Protein AF-A0A8T6RMB7-F1 (afdb_monomer)

Foldseek 3Di:
DPDPPQDPLNVLCCQQPPPVHDQQQKKWKFQDPPDPVRIDIDGSPQWDARDDFWTWGQDVVVVRDIDTGGPVRIAWMARNVVRGTPDGDDD

Radius of gyration: 12.67 Å; Cα contacts (8 Å, |Δi|>4): 150; chains: 1; bounding box: 37×27×28 Å

Sequence (91 aa):
MIKNKDTIRAILNELKWNKKYDERDFTLKYIHRGSPRGYKKINISEIKDILGAFFTLNEKEFNDQLINIPFHRILEIKNEKINKIIYEKVQ

Structure (mmCIF, N/CA/C/O backbone):
data_AF-A0A8T6RMB7-F1
#
_entry.id   AF-A0A8T6RMB7-F1
#
loop_
_atom_site.group_PDB
_atom_site.id
_atom_site.type_symbol
_atom_site.label_atom_id
_atom_site.label_alt_id
_atom_site.label_comp_id
_atom_site.label_asym_id
_atom_site.label_entity_id
_atom_site.label_seq_id
_atom_site.pdbx_PDB_ins_code
_atom_site.Cartn_x
_atom_site.Cartn_y
_atom_site.Cartn_z
_atom_site.occupancy
_atom_site.B_iso_or_equiv
_atom_site.auth_seq_id
_atom_site.auth_comp_id
_atom_site.auth_asym_id
_atom_site.auth_atom_id
_atom_site.pdbx_PDB_model_num
ATOM 1 N N . MET A 1 1 ? -17.157 2.899 8.565 1.00 45.16 1 MET A N 1
ATOM 2 C CA . MET A 1 1 ? -17.365 2.058 7.366 1.00 45.16 1 MET A CA 1
ATOM 3 C C . MET A 1 1 ? -17.059 2.923 6.163 1.00 45.16 1 MET A C 1
ATOM 5 O O . MET A 1 1 ? -17.782 3.889 5.958 1.00 45.16 1 MET A O 1
ATOM 9 N N . ILE A 1 2 ? -15.978 2.612 5.449 1.00 46.38 2 ILE A N 1
ATOM 10 C CA . ILE A 1 2 ? -15.660 3.190 4.136 1.00 46.38 2 ILE A CA 1
ATOM 11 C C . ILE A 1 2 ? -16.865 2.893 3.232 1.00 46.38 2 ILE A C 1
ATOM 13 O O . ILE A 1 2 ? -17.331 1.750 3.192 1.00 46.38 2 ILE A O 1
ATOM 17 N N . LYS A 1 3 ? -17.476 3.928 2.652 1.00 39.88 3 LYS A N 1
ATOM 18 C CA . LYS A 1 3 ? -18.742 3.801 1.915 1.00 39.88 3 LYS A CA 1
ATOM 19 C C . LYS A 1 3 ? -18.424 3.418 0.467 1.00 39.88 3 LYS A C 1
ATOM 21 O O . LYS A 1 3 ? -17.408 3.825 -0.078 1.00 39.88 3 LYS A O 1
ATOM 26 N N . ASN A 1 4 ? -19.336 2.697 -0.185 1.00 45.25 4 ASN A N 1
ATOM 27 C CA . ASN A 1 4 ? -19.244 2.159 -1.559 1.00 45.25 4 ASN A CA 1
ATOM 28 C C . ASN A 1 4 ? -18.942 3.173 -2.699 1.00 45.25 4 ASN A C 1
ATOM 30 O O . ASN A 1 4 ? -18.994 2.808 -3.868 1.00 45.25 4 ASN A O 1
ATOM 34 N N . LYS A 1 5 ? -18.657 4.444 -2.390 1.00 46.78 5 LYS A N 1
ATOM 35 C CA . LYS A 1 5 ? -18.335 5.514 -3.347 1.00 46.78 5 LYS A CA 1
ATOM 36 C C . LYS A 1 5 ? -16.895 6.030 -3.214 1.00 46.78 5 LYS A C 1
ATOM 38 O O . LYS A 1 5 ? -16.500 6.931 -3.953 1.00 46.78 5 LYS A O 1
ATOM 43 N N . ASP A 1 6 ? -16.121 5.482 -2.280 1.00 62.41 6 ASP A N 1
ATOM 44 C CA . ASP A 1 6 ? -14.754 5.922 -2.037 1.00 62.41 6 ASP A CA 1
ATOM 45 C C . ASP A 1 6 ? -13.832 5.379 -3.135 1.00 62.41 6 ASP A C 1
ATOM 47 O O . ASP A 1 6 ? -13.686 4.174 -3.334 1.00 62.41 6 ASP A O 1
ATOM 51 N N . THR A 1 7 ? -13.221 6.292 -3.893 1.00 88.75 7 THR A N 1
ATOM 52 C CA . THR A 1 7 ? -12.205 5.932 -4.892 1.00 88.75 7 THR A CA 1
ATOM 53 C C . THR A 1 7 ? -11.050 5.188 -4.217 1.00 88.75 7 THR A C 1
ATOM 55 O O . THR A 1 7 ? -10.755 5.433 -3.049 1.00 88.75 7 THR A O 1
ATOM 58 N N . ILE A 1 8 ? -10.322 4.338 -4.950 1.00 94.25 8 ILE A N 1
ATOM 59 C CA . ILE A 1 8 ? -9.137 3.646 -4.404 1.00 94.25 8 ILE A CA 1
ATOM 60 C C . ILE A 1 8 ? -8.158 4.643 -3.761 1.00 94.25 8 ILE A C 1
ATOM 62 O O . ILE A 1 8 ? -7.584 4.375 -2.709 1.00 94.25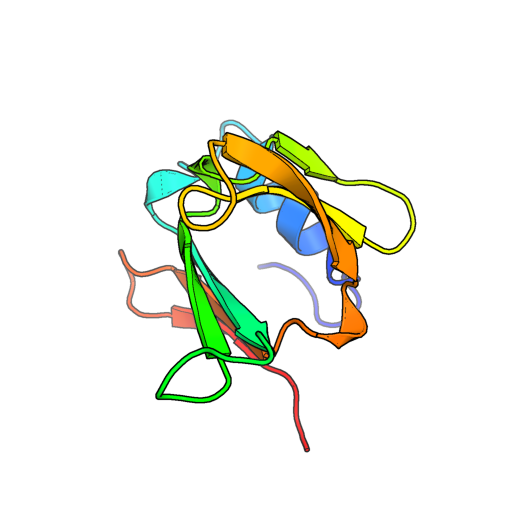 8 ILE A O 1
ATOM 66 N N . ARG A 1 9 ? -8.039 5.842 -4.342 1.00 95.06 9 ARG A N 1
ATOM 67 C CA . ARG A 1 9 ? -7.267 6.945 -3.770 1.00 95.06 9 ARG A CA 1
ATOM 68 C C . ARG A 1 9 ? -7.748 7.345 -2.372 1.00 95.06 9 ARG A C 1
ATOM 70 O O . ARG A 1 9 ? -6.926 7.549 -1.486 1.00 95.06 9 ARG A O 1
ATOM 77 N N . ALA A 1 10 ? -9.057 7.503 -2.187 1.00 94.56 10 ALA A N 1
ATOM 78 C CA . ALA A 1 10 ? -9.647 7.871 -0.903 1.00 94.56 10 ALA A CA 1
ATOM 79 C C . ALA A 1 10 ? -9.410 6.776 0.145 1.00 94.56 10 ALA A C 1
ATOM 81 O O . ALA A 1 10 ? -8.964 7.088 1.246 1.00 94.56 10 ALA A O 1
ATOM 82 N N . ILE A 1 11 ? -9.595 5.505 -0.235 1.00 95.38 11 ILE A N 1
ATOM 83 C CA . ILE A 1 11 ? -9.307 4.350 0.628 1.00 95.38 11 ILE A CA 1
ATOM 84 C C . ILE A 1 11 ? -7.847 4.378 1.081 1.00 95.38 11 ILE A C 1
ATOM 86 O O . ILE A 1 11 ? -7.571 4.317 2.274 1.00 95.38 11 ILE A O 1
ATOM 90 N N . LEU A 1 12 ? -6.901 4.514 0.150 1.00 96.50 12 LEU A N 1
ATOM 91 C CA . LEU A 1 12 ? -5.482 4.534 0.499 1.00 96.50 12 LEU A CA 1
ATOM 92 C C . LEU A 1 12 ? -5.111 5.733 1.374 1.00 96.50 12 LEU A C 1
ATOM 94 O O . LEU A 1 12 ? -4.346 5.560 2.316 1.00 96.50 12 LEU A O 1
ATOM 98 N N . ASN A 1 13 ? -5.661 6.922 1.112 1.00 96.06 13 ASN A N 1
ATOM 99 C CA . ASN A 1 13 ? -5.406 8.094 1.953 1.00 96.06 13 ASN A CA 1
ATOM 100 C C . ASN A 1 13 ? -5.938 7.909 3.377 1.00 96.06 13 ASN A C 1
ATOM 102 O O . ASN A 1 13 ? -5.237 8.259 4.325 1.00 96.06 13 ASN A O 1
ATOM 106 N N . GLU A 1 14 ? -7.141 7.345 3.535 1.00 95.56 14 GLU A N 1
ATOM 107 C CA . GLU A 1 14 ? -7.659 6.995 4.859 1.00 95.56 14 GLU A CA 1
ATOM 108 C C . GLU A 1 14 ? -6.713 6.022 5.561 1.00 95.56 14 GLU A C 1
ATOM 110 O O . GLU A 1 14 ? -6.281 6.295 6.672 1.00 95.56 14 GLU A O 1
ATOM 115 N N . LEU A 1 15 ? -6.343 4.916 4.916 1.00 95.94 15 LEU A N 1
ATOM 116 C CA . LEU A 1 15 ? -5.550 3.871 5.565 1.00 95.94 15 LEU A CA 1
ATOM 117 C C . LEU A 1 15 ? -4.098 4.278 5.847 1.00 95.94 15 LEU A C 1
ATOM 119 O O . LEU A 1 15 ? -3.512 3.767 6.794 1.00 95.94 15 LEU A O 1
ATOM 123 N N . LYS A 1 16 ? -3.512 5.162 5.033 1.00 96.12 16 LYS A N 1
ATOM 124 C CA . LYS A 1 16 ? -2.102 5.561 5.139 1.00 96.12 16 LYS A CA 1
ATOM 125 C C . LYS A 1 16 ? -1.872 6.748 6.074 1.00 96.12 16 LYS A C 1
ATOM 127 O O . LYS A 1 16 ? -0.856 6.783 6.757 1.00 96.12 16 LYS A O 1
ATOM 132 N N . TRP A 1 17 ? -2.766 7.740 6.071 1.00 95.38 17 TRP A N 1
ATOM 133 C CA . TRP A 1 17 ? -2.515 9.028 6.736 1.00 95.38 17 TRP A CA 1
ATOM 134 C C . TRP A 1 17 ? -3.428 9.303 7.931 1.00 95.38 17 TRP A C 1
ATOM 136 O O . TRP A 1 17 ? -3.154 10.207 8.725 1.00 95.38 17 TRP A O 1
ATOM 146 N N . ASN A 1 18 ? -4.524 8.558 8.088 1.00 93.69 18 ASN A N 1
ATOM 147 C CA . ASN A 1 18 ? -5.432 8.752 9.211 1.00 93.69 18 ASN A CA 1
ATOM 148 C C . ASN A 1 18 ? -4.924 7.999 10.448 1.00 93.69 18 ASN A C 1
ATOM 150 O O . ASN A 1 18 ? -4.953 6.774 10.486 1.00 93.69 18 ASN A O 1
ATOM 154 N N . LYS A 1 19 ? -4.575 8.736 11.510 1.00 92.19 19 LYS A N 1
ATOM 155 C CA . LYS A 1 19 ? -4.063 8.195 12.788 1.00 92.19 19 LYS A CA 1
ATOM 156 C C . LYS A 1 19 ? -4.984 7.181 13.485 1.00 92.19 19 LYS A C 1
ATOM 158 O O . LYS A 1 19 ? -4.567 6.543 14.445 1.00 92.19 19 LYS A O 1
ATOM 163 N N . LYS A 1 20 ? -6.250 7.070 13.065 1.00 94.12 20 LYS A N 1
ATOM 164 C CA . LYS A 1 20 ? -7.188 6.051 13.568 1.00 94.12 20 LYS A CA 1
ATOM 165 C C . LYS A 1 20 ? -6.845 4.638 13.094 1.00 94.12 20 LYS A C 1
ATOM 167 O O . LYS A 1 20 ? -7.325 3.678 13.693 1.00 94.12 20 LYS A O 1
ATOM 172 N N . TYR A 1 21 ? -6.077 4.520 12.019 1.00 93.69 21 TYR A N 1
ATOM 173 C CA . TYR A 1 21 ? -5.658 3.259 11.436 1.00 93.69 21 TYR A CA 1
ATOM 174 C C . TYR A 1 21 ? -4.142 3.115 11.587 1.00 93.69 21 TYR A C 1
ATOM 176 O O . TYR A 1 21 ? -3.414 4.098 11.496 1.00 93.69 21 TYR A O 1
ATOM 184 N N . ASP A 1 22 ? -3.682 1.890 11.833 1.00 96.12 22 ASP A N 1
ATOM 185 C CA . ASP A 1 22 ? -2.273 1.529 11.688 1.00 96.12 22 ASP A CA 1
ATOM 186 C C . ASP A 1 22 ? -2.101 0.970 10.280 1.00 96.12 22 ASP A C 1
ATOM 188 O O . ASP A 1 22 ? -2.669 -0.075 9.960 1.00 96.12 22 ASP A O 1
ATOM 192 N N . GLU A 1 23 ? -1.349 1.649 9.420 1.00 95.31 23 GLU A N 1
ATOM 193 C CA . GLU A 1 23 ? -1.161 1.229 8.034 1.00 95.31 23 GLU A CA 1
ATOM 194 C C . GLU A 1 23 ? -0.544 -0.177 7.918 1.00 95.31 23 GLU A C 1
ATOM 196 O O . GLU A 1 23 ? -0.710 -0.845 6.893 1.00 95.31 23 GLU A O 1
ATOM 201 N N . ARG A 1 24 ? 0.113 -0.662 8.983 1.00 97.00 24 ARG A N 1
ATOM 202 C CA . ARG A 1 24 ? 0.695 -2.006 9.050 1.00 97.00 24 ARG A CA 1
ATOM 203 C C . ARG A 1 24 ? -0.351 -3.105 9.177 1.00 97.00 24 ARG A C 1
ATOM 205 O O . ARG A 1 24 ? -0.063 -4.236 8.792 1.00 97.00 24 ARG A O 1
ATOM 212 N N . ASP A 1 25 ? -1.566 -2.779 9.604 1.00 97.69 25 ASP A N 1
ATOM 213 C CA . ASP A 1 25 ? -2.679 -3.730 9.678 1.00 97.69 25 ASP A CA 1
ATOM 214 C C . ASP A 1 25 ? -3.286 -4.039 8.296 1.00 97.69 25 ASP A C 1
ATOM 216 O O . ASP A 1 25 ? -4.148 -4.917 8.179 1.00 97.69 25 ASP A O 1
ATOM 220 N N . PHE A 1 26 ? -2.865 -3.330 7.242 1.00 98.12 26 PHE A N 1
ATOM 221 C CA . PHE A 1 26 ? -3.481 -3.404 5.923 1.00 98.12 26 PHE A CA 1
ATOM 222 C C . PHE A 1 26 ? -2.498 -3.831 4.841 1.00 98.12 26 PHE A C 1
ATOM 224 O O . PHE A 1 26 ? -1.350 -3.386 4.776 1.00 98.12 26 PHE A O 1
ATOM 231 N N . THR A 1 27 ? -2.990 -4.664 3.930 1.00 98.25 27 THR A N 1
ATOM 232 C CA . THR A 1 27 ? -2.244 -5.097 2.754 1.00 98.25 27 THR A CA 1
ATOM 233 C C . THR A 1 27 ? -2.961 -4.705 1.474 1.00 98.25 27 THR A C 1
ATOM 235 O O . THR A 1 27 ? -4.189 -4.610 1.420 1.00 98.25 27 THR A O 1
ATOM 238 N N . LEU A 1 28 ? -2.169 -4.473 0.432 1.00 97.31 28 LEU A N 1
ATOM 239 C CA . LEU A 1 28 ? -2.623 -4.162 -0.913 1.00 97.31 28 LEU A CA 1
ATOM 240 C C . LEU A 1 28 ? -2.034 -5.182 -1.884 1.00 97.31 28 LEU A C 1
ATOM 242 O O . LEU A 1 28 ? -0.828 -5.434 -1.887 1.00 97.31 28 LEU A O 1
ATOM 246 N N . LYS A 1 29 ? -2.890 -5.749 -2.734 1.00 96.69 29 LYS A N 1
ATOM 247 C CA . LYS A 1 29 ? -2.519 -6.645 -3.832 1.00 96.69 29 LYS A CA 1
ATOM 248 C C . LYS A 1 29 ? -2.691 -5.916 -5.160 1.00 96.69 29 LYS A C 1
ATOM 250 O O . LYS A 1 29 ? -3.756 -5.353 -5.413 1.00 96.69 29 LYS A O 1
ATOM 255 N N . TYR A 1 30 ? -1.684 -5.952 -6.027 1.00 95.75 30 TYR A N 1
ATOM 256 C CA . TYR A 1 30 ? -1.743 -5.315 -7.345 1.00 95.75 30 TYR A CA 1
ATOM 257 C C . TYR A 1 30 ? -1.069 -6.149 -8.434 1.00 95.75 30 TYR A C 1
ATOM 259 O O . TYR A 1 30 ? -0.182 -6.954 -8.156 1.00 95.75 30 TYR A O 1
ATOM 267 N N . ILE A 1 31 ? -1.479 -5.944 -9.686 1.00 94.19 31 ILE A N 1
ATOM 268 C CA . ILE A 1 31 ? -0.886 -6.602 -10.858 1.00 94.19 31 ILE A CA 1
ATOM 269 C C . ILE A 1 31 ? 0.562 -6.127 -11.042 1.00 94.19 31 ILE A C 1
ATOM 271 O O . ILE A 1 31 ? 0.802 -4.940 -11.283 1.00 94.19 31 ILE A O 1
ATOM 275 N N . HIS A 1 32 ? 1.510 -7.064 -11.013 1.00 89.88 32 HIS A N 1
ATOM 276 C CA . HIS A 1 32 ? 2.933 -6.815 -11.245 1.00 89.88 32 HIS A CA 1
ATOM 277 C C . HIS A 1 32 ? 3.443 -7.757 -12.339 1.00 89.88 32 HIS A C 1
ATOM 279 O O . HIS A 1 32 ? 3.474 -8.978 -12.165 1.00 89.88 32 HIS A O 1
ATOM 285 N N . ARG A 1 33 ? 3.816 -7.189 -13.491 1.00 80.50 33 ARG A N 1
ATOM 286 C CA . ARG A 1 33 ? 4.338 -7.965 -14.624 1.00 80.50 33 ARG A CA 1
ATOM 287 C C . ARG A 1 33 ? 5.739 -8.464 -14.271 1.00 80.50 33 ARG A C 1
ATOM 289 O O . ARG A 1 33 ? 6.562 -7.672 -13.836 1.00 80.50 33 ARG A O 1
ATOM 296 N N . GLY A 1 34 ? 5.985 -9.761 -14.444 1.00 74.25 34 GLY A N 1
ATOM 297 C CA . GLY A 1 34 ? 7.257 -10.400 -14.081 1.00 74.25 34 GLY A CA 1
ATOM 298 C C . GLY A 1 34 ? 7.285 -11.035 -12.686 1.00 74.25 34 GLY A C 1
ATOM 299 O O . GLY A 1 34 ? 8.233 -11.742 -12.373 1.00 74.25 34 GLY A O 1
ATOM 300 N N . SER A 1 35 ? 6.239 -10.867 -11.865 1.00 78.12 35 SER A N 1
ATOM 301 C CA . SER A 1 35 ? 6.111 -11.650 -10.628 1.00 78.12 35 SER A CA 1
ATOM 302 C C . SER A 1 35 ? 5.641 -13.084 -10.934 1.00 78.12 35 SER A C 1
ATOM 304 O O . SER A 1 35 ? 4.731 -13.231 -11.756 1.00 78.12 35 SER A O 1
ATOM 306 N N . PRO A 1 36 ? 6.143 -14.133 -10.243 1.00 77.19 36 PRO A N 1
ATOM 307 C CA . PRO A 1 36 ? 5.746 -15.529 -10.476 1.00 77.19 36 PRO A CA 1
ATOM 308 C C . PRO A 1 36 ? 4.236 -15.789 -10.403 1.00 77.19 36 PRO A C 1
ATOM 310 O O . PRO A 1 36 ? 3.731 -16.711 -11.034 1.00 77.19 36 PRO 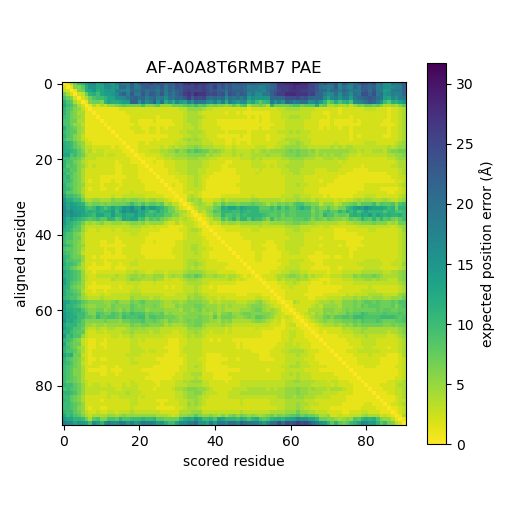A O 1
ATOM 313 N N . ARG A 1 37 ? 3.505 -14.975 -9.629 1.00 81.56 37 ARG A N 1
ATOM 314 C CA . ARG A 1 37 ? 2.046 -15.089 -9.457 1.00 81.56 37 ARG A CA 1
ATOM 315 C C . ARG A 1 37 ? 1.250 -14.062 -10.271 1.00 81.56 37 ARG A C 1
ATOM 317 O O . ARG A 1 37 ? 0.033 -14.002 -10.144 1.00 81.56 37 ARG A O 1
ATOM 324 N N . GLY A 1 38 ? 1.918 -13.207 -11.050 1.00 88.94 38 GLY A N 1
ATOM 325 C CA . GLY A 1 38 ? 1.302 -12.097 -11.793 1.00 88.94 38 GLY A CA 1
ATOM 326 C C . GLY A 1 38 ? 0.826 -10.919 -10.929 1.00 88.94 38 GLY A C 1
ATOM 327 O O . GLY A 1 38 ? 0.333 -9.917 -11.453 1.00 88.94 38 GLY A O 1
ATOM 328 N N . TYR A 1 39 ? 0.990 -11.005 -9.608 1.00 93.81 39 TYR A N 1
ATOM 329 C CA . TYR A 1 39 ? 0.645 -9.955 -8.659 1.00 93.81 39 TYR A CA 1
ATOM 330 C C . TYR A 1 39 ? 1.706 -9.832 -7.568 1.00 93.81 39 TYR A C 1
ATOM 332 O O . TYR A 1 39 ? 2.400 -10.794 -7.244 1.00 93.81 39 TYR A O 1
ATOM 340 N N . LYS A 1 40 ? 1.767 -8.658 -6.945 1.00 94.00 40 LYS A N 1
ATOM 341 C CA . LYS A 1 40 ? 2.548 -8.408 -5.734 1.00 94.00 40 LYS A CA 1
ATOM 342 C C . LYS A 1 40 ? 1.616 -7.993 -4.603 1.00 94.00 40 LYS A C 1
ATOM 344 O O . LYS A 1 40 ? 0.574 -7.381 -4.842 1.00 94.00 40 LYS A O 1
ATOM 349 N N . LYS A 1 41 ? 1.971 -8.382 -3.380 1.00 95.38 41 LYS A N 1
ATOM 350 C CA . LYS A 1 41 ? 1.270 -8.009 -2.151 1.00 95.38 41 LYS A CA 1
ATOM 351 C C . LYS A 1 41 ? 2.242 -7.229 -1.276 1.00 95.38 41 LYS A C 1
ATOM 353 O O . LYS A 1 41 ? 3.328 -7.731 -1.010 1.00 95.38 41 LYS A O 1
ATOM 358 N N . ILE A 1 42 ? 1.841 -6.036 -0.862 1.00 96.00 42 ILE A N 1
ATOM 359 C CA . ILE A 1 42 ? 2.630 -5.142 -0.012 1.00 96.00 42 ILE A CA 1
ATOM 360 C C . ILE A 1 42 ? 1.809 -4.706 1.195 1.00 96.00 42 ILE A C 1
ATOM 362 O O . ILE A 1 42 ? 0.576 -4.782 1.185 1.00 96.00 42 ILE A O 1
ATOM 366 N N . ASN A 1 43 ? 2.491 -4.229 2.223 1.00 97.25 43 ASN A N 1
ATOM 367 C CA . ASN A 1 43 ? 1.869 -3.508 3.317 1.00 97.25 43 ASN A CA 1
ATOM 368 C C . ASN A 1 43 ? 1.587 -2.048 2.909 1.00 97.25 43 ASN A C 1
ATOM 370 O O . ASN A 1 43 ? 2.364 -1.460 2.157 1.00 97.25 43 ASN A O 1
ATOM 374 N N . ILE A 1 44 ? 0.513 -1.427 3.411 1.00 97.62 44 ILE A N 1
ATOM 375 C CA . ILE A 1 44 ? 0.237 -0.009 3.104 1.00 97.62 44 ILE A CA 1
ATOM 376 C C . ILE A 1 44 ? 1.355 0.909 3.637 1.00 97.62 44 ILE A C 1
ATOM 378 O O . ILE A 1 44 ? 1.642 1.947 3.037 1.00 97.62 44 ILE A O 1
ATOM 382 N N . SER A 1 45 ? 2.080 0.506 4.686 1.00 97.00 45 SER A N 1
ATOM 383 C CA . SER A 1 45 ? 3.277 1.220 5.157 1.00 97.00 45 SER A CA 1
ATOM 384 C C . SER A 1 45 ? 4.372 1.383 4.099 1.00 97.00 45 SER A C 1
ATOM 386 O O . SER A 1 45 ? 5.089 2.381 4.140 1.00 97.00 45 SER A O 1
ATOM 388 N N . GLU A 1 46 ? 4.451 0.492 3.107 1.00 96.75 46 GLU A N 1
ATOM 389 C CA . GLU A 1 46 ? 5.456 0.549 2.037 1.00 96.75 46 GLU A CA 1
ATOM 390 C C . GLU A 1 46 ? 5.148 1.622 0.982 1.00 96.75 46 GLU A C 1
ATOM 392 O O . GLU A 1 46 ? 6.044 2.038 0.245 1.00 96.75 46 GLU A O 1
ATOM 397 N N . ILE A 1 47 ? 3.903 2.111 0.925 1.00 97.12 47 ILE A N 1
ATOM 398 C CA . ILE A 1 47 ? 3.523 3.221 0.047 1.00 97.12 47 ILE A CA 1
ATOM 399 C C . ILE A 1 47 ? 4.245 4.493 0.503 1.00 97.12 47 ILE A C 1
ATOM 401 O O . ILE A 1 47 ? 4.167 4.874 1.675 1.00 97.12 47 ILE A O 1
ATOM 405 N N . LYS A 1 48 ? 4.927 5.154 -0.435 1.00 96.88 48 LYS A N 1
ATOM 406 C CA . LYS A 1 48 ? 5.608 6.434 -0.222 1.00 96.88 48 LYS A CA 1
ATOM 407 C C . LYS A 1 48 ? 4.639 7.601 -0.384 1.00 96.88 48 LYS A C 1
ATOM 409 O O . LYS A 1 48 ? 4.419 8.312 0.587 1.00 96.88 48 LYS A O 1
ATOM 414 N N . ASP A 1 49 ? 3.993 7.721 -1.545 1.00 97.25 49 ASP A N 1
ATOM 415 C CA . ASP A 1 49 ? 3.012 8.775 -1.833 1.00 97.25 49 ASP A CA 1
ATOM 416 C C . ASP A 1 49 ? 1.754 8.256 -2.536 1.00 97.25 49 ASP A C 1
ATOM 418 O O . ASP A 1 49 ? 1.759 7.220 -3.205 1.00 97.25 49 ASP A O 1
ATOM 422 N N . ILE A 1 50 ? 0.662 9.019 -2.411 1.00 97.31 50 ILE A N 1
ATOM 423 C CA . ILE A 1 50 ? -0.635 8.746 -3.046 1.00 97.31 50 ILE A CA 1
ATOM 424 C C . ILE A 1 50 ? -1.039 9.943 -3.918 1.00 97.31 50 ILE A C 1
ATOM 426 O O . ILE A 1 50 ? -1.504 10.985 -3.443 1.00 97.31 50 ILE A O 1
ATOM 430 N N . LEU A 1 51 ? -0.911 9.773 -5.231 1.00 94.81 51 LEU A N 1
ATOM 431 C CA . LEU A 1 51 ? -1.113 10.816 -6.234 1.00 94.81 51 LEU A CA 1
ATOM 432 C C . LEU A 1 51 ? -2.463 10.659 -6.951 1.00 94.81 51 LEU A C 1
ATOM 434 O O . LEU A 1 51 ? -3.322 9.879 -6.543 1.00 94.81 51 LEU A O 1
ATOM 438 N N . GLY A 1 52 ? -2.679 11.459 -8.001 1.00 92.50 52 GLY A N 1
ATOM 439 C CA . GLY A 1 52 ? -3.931 11.541 -8.768 1.00 92.50 52 GLY A CA 1
ATOM 440 C C . GLY A 1 52 ? -4.530 10.194 -9.161 1.00 92.50 52 GLY A C 1
ATOM 441 O O . GLY A 1 52 ? -5.698 9.930 -8.881 1.00 92.50 52 GLY A O 1
ATOM 442 N N . ALA A 1 53 ? -3.715 9.355 -9.798 1.00 93.00 53 ALA A N 1
ATOM 443 C CA . ALA A 1 53 ? -4.143 8.107 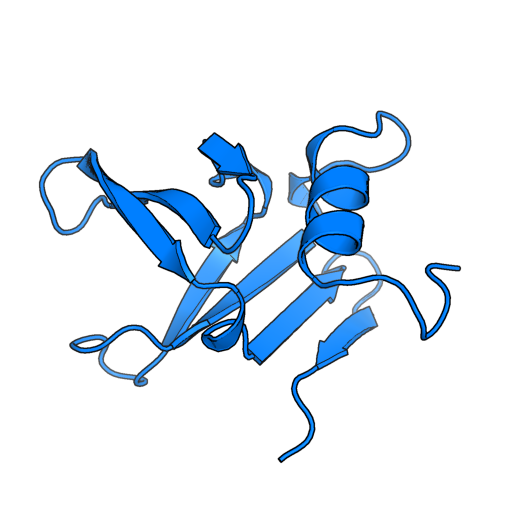-10.429 1.00 93.00 53 ALA A CA 1
ATOM 444 C C . ALA A 1 53 ? -3.248 6.902 -10.081 1.00 93.00 53 ALA A C 1
ATOM 446 O O . ALA A 1 53 ? -3.432 5.809 -10.623 1.00 93.00 53 ALA A O 1
ATOM 447 N N . PHE A 1 54 ? -2.259 7.103 -9.213 1.00 96.25 54 PHE A N 1
ATOM 448 C CA . PHE A 1 54 ? -1.257 6.110 -8.852 1.00 96.25 54 PHE A CA 1
ATOM 449 C C . PHE A 1 54 ? -0.717 6.365 -7.446 1.00 96.25 54 PHE A C 1
ATOM 451 O O . PHE A 1 54 ? -0.855 7.461 -6.902 1.00 96.25 54 PHE A O 1
ATOM 458 N N . PHE A 1 55 ? -0.091 5.346 -6.872 1.00 97.25 55 PHE A N 1
ATOM 459 C CA . PHE A 1 55 ? 0.731 5.467 -5.673 1.00 97.25 55 PHE A CA 1
ATOM 460 C C . PHE A 1 55 ? 2.186 5.149 -6.007 1.00 97.25 55 PHE A C 1
ATOM 462 O O . PHE A 1 55 ? 2.463 4.554 -7.053 1.00 97.25 55 PHE A O 1
ATOM 469 N N . THR A 1 56 ? 3.107 5.548 -5.138 1.00 97.31 56 THR A N 1
ATOM 470 C CA . THR A 1 56 ? 4.542 5.311 -5.320 1.00 97.31 56 THR A CA 1
ATOM 471 C C . THR A 1 56 ? 5.097 4.393 -4.237 1.00 97.31 56 THR A C 1
ATOM 473 O O . THR A 1 56 ? 4.581 4.355 -3.118 1.00 97.31 56 THR A O 1
ATOM 476 N N . LEU A 1 57 ? 6.128 3.618 -4.569 1.00 96.25 57 LEU A N 1
ATOM 477 C CA . LEU A 1 57 ? 6.851 2.751 -3.633 1.00 96.25 57 LEU A CA 1
ATOM 478 C C . LEU A 1 57 ? 8.298 2.562 -4.097 1.00 96.25 57 LEU A C 1
ATOM 480 O O . LEU A 1 57 ? 8.580 2.711 -5.285 1.00 96.25 57 LEU A O 1
ATOM 484 N N . ASN A 1 58 ? 9.195 2.212 -3.175 1.00 93.69 58 ASN A N 1
ATOM 485 C CA . ASN A 1 58 ? 10.554 1.802 -3.532 1.00 93.69 58 ASN A CA 1
ATOM 486 C C . ASN A 1 58 ? 10.546 0.316 -3.874 1.00 93.69 58 ASN A C 1
ATOM 488 O O . ASN A 1 58 ? 10.159 -0.509 -3.042 1.00 93.69 58 ASN A O 1
ATOM 492 N N . GLU A 1 59 ? 10.931 -0.025 -5.098 1.00 88.25 59 GLU A N 1
ATOM 493 C CA . GLU A 1 59 ? 10.934 -1.406 -5.550 1.00 88.25 59 GLU A CA 1
ATOM 494 C C . GLU A 1 59 ? 12.288 -2.048 -5.280 1.00 88.25 59 GLU A C 1
ATOM 496 O O . GLU A 1 59 ? 13.287 -1.762 -5.941 1.00 88.25 59 GLU A O 1
ATOM 501 N N . LYS A 1 60 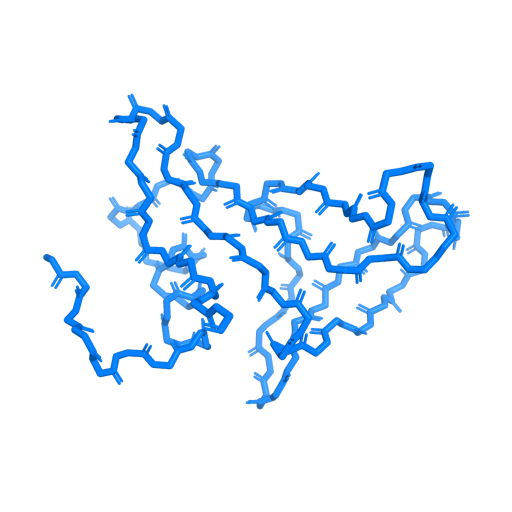? 12.298 -2.948 -4.297 1.00 84.25 60 LYS A N 1
ATOM 502 C CA . LYS A 1 60 ? 13.491 -3.679 -3.864 1.00 84.25 60 LYS A CA 1
ATOM 503 C C . LYS A 1 60 ? 14.103 -4.493 -5.004 1.00 84.25 60 LYS A C 1
ATOM 505 O O . LYS A 1 60 ? 15.319 -4.620 -5.076 1.00 84.25 60 LYS A O 1
ATOM 510 N N . GLU A 1 61 ? 13.275 -5.006 -5.918 1.00 83.12 61 GLU A N 1
ATOM 511 C CA . GLU A 1 61 ? 13.738 -5.748 -7.102 1.00 83.12 61 GLU A CA 1
ATOM 512 C C . GLU A 1 61 ? 14.471 -4.855 -8.123 1.00 83.12 61 GLU A C 1
ATOM 514 O O . GLU A 1 61 ? 15.258 -5.359 -8.920 1.00 83.12 61 GLU A O 1
ATOM 519 N N . PHE A 1 62 ? 14.273 -3.532 -8.073 1.00 83.88 62 PHE A N 1
ATOM 520 C CA . PHE A 1 62 ? 14.923 -2.553 -8.950 1.00 83.88 62 PHE A CA 1
ATOM 521 C C . PHE A 1 62 ? 15.844 -1.611 -8.167 1.00 83.88 62 PHE A C 1
ATOM 523 O O . PHE A 1 62 ? 15.836 -0.405 -8.398 1.00 83.88 62 PHE A O 1
ATOM 530 N N . ASN A 1 63 ? 16.652 -2.148 -7.246 1.00 88.94 63 ASN A N 1
ATOM 531 C CA . ASN A 1 63 ? 17.651 -1.378 -6.491 1.00 88.94 63 ASN A CA 1
ATOM 532 C C . ASN A 1 63 ? 17.042 -0.162 -5.757 1.00 88.94 63 ASN A C 1
ATOM 534 O O . ASN A 1 63 ? 17.537 0.959 -5.869 1.00 88.94 63 AS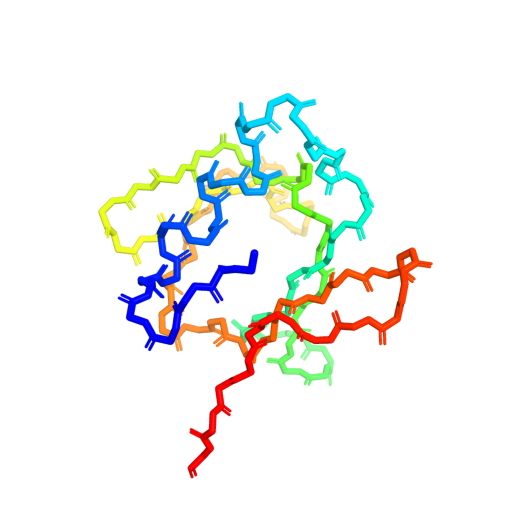N A O 1
ATOM 538 N N . ASP A 1 64 ? 15.913 -0.389 -5.077 1.00 90.00 64 ASP A N 1
ATOM 539 C CA . ASP A 1 64 ? 15.140 0.617 -4.335 1.00 90.00 64 ASP A CA 1
ATOM 540 C C . ASP A 1 64 ? 14.677 1.827 -5.171 1.00 90.00 64 ASP A C 1
ATOM 542 O O . ASP A 1 64 ? 14.355 2.886 -4.625 1.00 90.00 64 ASP A O 1
ATOM 546 N N . GLN A 1 65 ? 14.580 1.679 -6.498 1.00 91.69 65 GLN 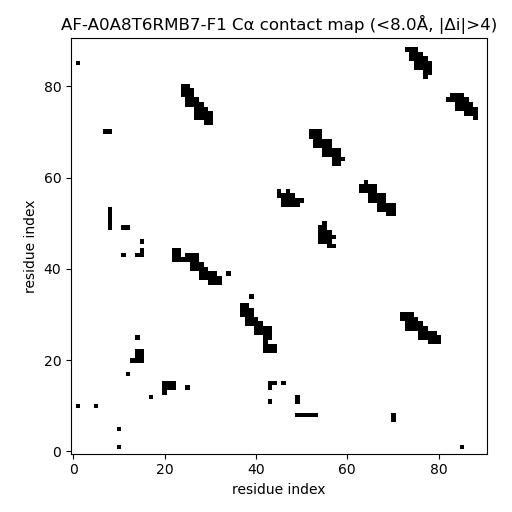A N 1
ATOM 547 C CA . GLN A 1 65 ? 14.030 2.720 -7.363 1.00 91.69 65 GLN A CA 1
ATOM 548 C C . GLN A 1 65 ? 12.576 3.037 -7.008 1.00 91.69 65 GLN A C 1
ATOM 550 O O . GLN A 1 65 ? 11.754 2.148 -6.771 1.00 91.69 65 GLN A O 1
ATOM 555 N N . LEU A 1 66 ? 12.245 4.329 -7.030 1.00 94.44 66 LEU A N 1
ATOM 556 C CA . LEU A 1 66 ? 10.877 4.800 -6.869 1.00 94.44 66 LEU A CA 1
ATOM 557 C C . LEU A 1 66 ? 10.066 4.462 -8.125 1.00 94.44 66 LEU A C 1
ATOM 559 O O . LEU A 1 66 ? 10.380 4.935 -9.218 1.00 94.44 66 LEU A O 1
ATOM 563 N N . ILE A 1 67 ? 9.000 3.680 -7.968 1.00 94.94 67 ILE A N 1
ATOM 564 C CA . ILE A 1 67 ? 8.106 3.299 -9.066 1.00 94.94 67 ILE A CA 1
ATOM 565 C C . ILE A 1 67 ? 6.681 3.794 -8.832 1.00 94.94 67 ILE A C 1
ATOM 567 O O . ILE A 1 67 ? 6.222 3.910 -7.697 1.00 94.94 67 ILE A O 1
ATOM 571 N N . ASN A 1 68 ? 5.958 4.030 -9.930 1.00 95.75 68 ASN A N 1
ATOM 572 C CA . ASN A 1 68 ? 4.564 4.470 -9.926 1.00 95.75 68 ASN A CA 1
ATOM 573 C C . ASN A 1 68 ? 3.632 3.298 -10.261 1.00 95.75 68 ASN A C 1
ATOM 575 O O . ASN A 1 68 ? 3.731 2.711 -11.342 1.00 95.75 68 ASN A O 1
ATOM 579 N N . ILE A 1 69 ? 2.682 2.993 -9.377 1.00 95.6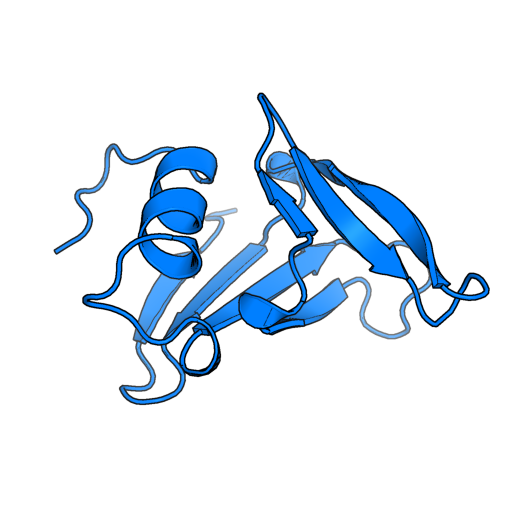2 69 ILE A N 1
ATOM 580 C CA . ILE A 1 69 ? 1.687 1.932 -9.567 1.00 95.62 69 ILE A CA 1
ATOM 581 C C . ILE A 1 69 ? 0.292 2.540 -9.768 1.00 95.62 69 ILE A C 1
ATOM 583 O O . ILE A 1 69 ? -0.289 3.088 -8.826 1.00 95.62 69 ILE A O 1
ATOM 587 N N . PRO A 1 70 ? -0.293 2.431 -10.976 1.00 95.88 70 PRO A N 1
ATOM 588 C CA . PRO A 1 70 ? -1.641 2.922 -11.241 1.00 95.88 70 PRO A CA 1
ATOM 589 C C . PRO A 1 70 ? -2.718 2.212 -10.421 1.00 95.88 70 PRO A C 1
ATOM 591 O O . PRO A 1 70 ? -2.696 0.987 -10.279 1.00 95.88 70 PRO A O 1
ATOM 594 N N . PHE A 1 71 ? -3.735 2.952 -9.979 1.00 95.12 71 PHE A N 1
ATOM 595 C CA . PHE A 1 71 ? -4.808 2.387 -9.154 1.00 95.12 71 PHE A CA 1
ATOM 596 C C . PHE A 1 71 ? -5.612 1.291 -9.858 1.00 95.12 71 PHE A C 1
ATOM 598 O O . PHE A 1 71 ? -6.050 0.346 -9.212 1.00 95.12 71 PHE A O 1
ATOM 605 N N . HIS A 1 72 ? -5.744 1.344 -11.188 1.00 92.88 72 HIS A N 1
ATOM 606 C CA . HIS A 1 72 ? -6.447 0.309 -11.957 1.00 92.88 72 HIS A CA 1
ATOM 607 C C . HIS A 1 72 ? -5.787 -1.081 -11.874 1.00 92.88 72 HIS A C 1
ATOM 609 O O . HIS A 1 72 ? -6.413 -2.078 -12.258 1.00 92.88 72 HIS A O 1
ATOM 615 N N . ARG A 1 73 ? -4.529 -1.152 -11.408 1.00 94.81 73 ARG A N 1
ATOM 616 C CA . ARG A 1 73 ? -3.803 -2.405 -11.162 1.00 94.81 73 ARG A CA 1
ATOM 617 C C . ARG A 1 73 ? -4.105 -3.012 -9.797 1.00 94.81 73 ARG A C 1
ATOM 619 O O . ARG A 1 73 ? -3.726 -4.159 -9.583 1.00 94.81 73 ARG A O 1
ATOM 626 N N . ILE A 1 74 ? -4.739 -2.275 -8.886 1.00 95.69 74 ILE A N 1
ATOM 627 C CA . ILE A 1 74 ? -5.072 -2.773 -7.552 1.00 95.69 74 ILE A CA 1
ATOM 628 C C . ILE A 1 74 ? -6.212 -3.783 -7.675 1.00 95.69 74 ILE A C 1
ATOM 630 O O . ILE A 1 74 ? -7.242 -3.517 -8.295 1.00 95.69 74 ILE A O 1
ATOM 634 N N . LEU A 1 75 ? -5.983 -4.956 -7.092 1.00 95.50 75 LEU A N 1
ATOM 635 C CA . LEU A 1 75 ? -6.899 -6.090 -7.088 1.00 95.50 75 LEU A CA 1
ATOM 636 C C . LEU A 1 75 ? -7.643 -6.196 -5.760 1.00 95.50 75 LEU A C 1
ATOM 638 O O . LEU A 1 75 ? -8.828 -6.491 -5.756 1.00 95.50 75 LEU A O 1
ATOM 642 N N . GLU A 1 76 ? -6.955 -5.951 -4.646 1.00 96.56 76 GLU A N 1
ATOM 643 C CA . GLU A 1 76 ? -7.491 -6.187 -3.306 1.00 96.56 76 GLU A CA 1
ATOM 644 C C . GLU A 1 76 ? -6.830 -5.238 -2.302 1.00 96.56 76 GLU A C 1
ATOM 646 O O . GLU A 1 76 ? -5.620 -4.999 -2.374 1.00 96.56 76 GLU A O 1
ATOM 651 N N . ILE A 1 77 ? -7.614 -4.730 -1.354 1.00 97.44 77 ILE A N 1
ATOM 652 C CA . ILE A 1 77 ? -7.131 -4.100 -0.124 1.00 97.44 77 ILE A CA 1
ATOM 653 C C . ILE A 1 77 ? -7.795 -4.822 1.042 1.00 97.44 77 ILE A C 1
ATOM 655 O O . ILE A 1 77 ? -9.025 -4.913 1.102 1.00 97.44 77 ILE A O 1
ATOM 659 N N . LYS A 1 78 ? -6.992 -5.314 1.982 1.00 97.81 78 LYS A N 1
ATOM 660 C CA . LYS A 1 78 ? -7.454 -6.158 3.083 1.00 97.81 78 LYS A CA 1
ATOM 661 C C . LYS A 1 78 ? -6.915 -5.655 4.415 1.00 97.81 78 LYS A C 1
ATOM 663 O O . LYS A 1 78 ? -5.736 -5.342 4.530 1.00 97.81 78 LYS A O 1
ATOM 668 N N . ASN A 1 79 ? -7.774 -5.616 5.428 1.00 97.38 79 ASN A N 1
ATOM 669 C CA . ASN A 1 79 ? -7.354 -5.526 6.819 1.00 97.38 79 ASN A CA 1
ATOM 670 C C . ASN A 1 79 ? -7.009 -6.938 7.311 1.00 97.38 79 ASN A C 1
ATOM 672 O O . ASN A 1 79 ? -7.893 -7.793 7.410 1.00 97.38 79 ASN A O 1
ATOM 676 N N . GLU A 1 80 ? -5.737 -7.189 7.602 1.00 96.44 80 GLU A N 1
ATOM 677 C CA . GLU A 1 80 ? -5.275 -8.500 8.068 1.00 96.44 80 GLU A CA 1
ATOM 678 C C . GLU A 1 80 ? -5.662 -8.757 9.524 1.00 96.44 80 GLU A C 1
ATOM 680 O O . GLU A 1 80 ? -6.008 -9.884 9.868 1.00 96.44 80 GLU A O 1
ATOM 685 N N . LYS A 1 81 ? -5.695 -7.715 10.361 1.00 96.00 81 LYS A N 1
ATOM 686 C CA . LYS A 1 81 ? -6.017 -7.820 11.791 1.00 96.00 81 LYS A CA 1
ATOM 687 C C . LYS A 1 81 ? -7.412 -8.384 12.055 1.00 96.00 81 LYS A C 1
ATOM 689 O O . LYS A 1 81 ? -7.582 -9.189 12.963 1.00 96.00 81 LYS A O 1
ATOM 694 N N . ILE A 1 82 ? -8.407 -7.971 11.269 1.00 95.69 82 ILE A N 1
ATOM 695 C CA . ILE A 1 82 ? -9.790 -8.478 11.363 1.00 95.69 82 ILE A CA 1
ATOM 6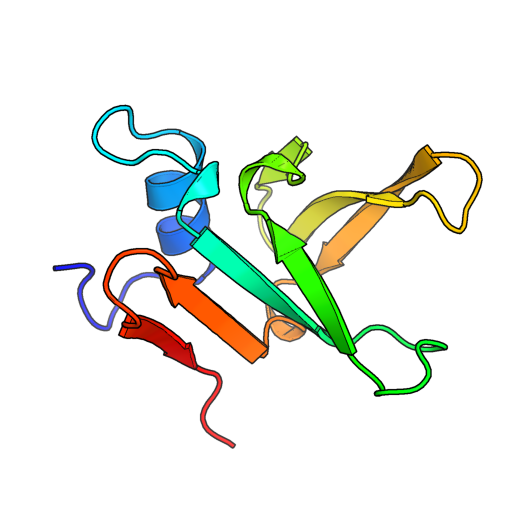96 C C . ILE A 1 82 ? -10.171 -9.392 10.193 1.00 95.69 82 ILE A C 1
ATOM 698 O O . ILE A 1 82 ? -11.348 -9.693 10.009 1.00 95.69 82 ILE A O 1
ATOM 702 N N . ASN A 1 83 ? -9.190 -9.799 9.380 1.00 95.44 83 ASN A N 1
ATOM 703 C CA . ASN A 1 83 ? -9.369 -10.642 8.199 1.00 95.44 83 ASN A CA 1
ATOM 704 C C . ASN A 1 83 ? -10.509 -10.173 7.264 1.00 95.44 83 ASN A C 1
ATOM 706 O O . ASN A 1 83 ? -11.290 -10.978 6.758 1.00 95.44 83 ASN A O 1
ATOM 710 N N . LYS A 1 84 ? -10.619 -8.858 7.038 1.00 95.75 84 LYS A N 1
ATOM 711 C CA . LYS A 1 84 ? -11.715 -8.241 6.276 1.00 95.75 84 LYS A CA 1
ATOM 712 C C . LYS A 1 84 ? -11.210 -7.595 4.993 1.00 95.75 84 LYS A C 1
ATOM 714 O O . LYS A 1 84 ? -10.325 -6.742 5.032 1.00 95.75 84 LYS A O 1
ATOM 719 N N . ILE A 1 85 ? -11.835 -7.937 3.872 1.00 95.50 85 ILE A N 1
ATOM 720 C CA . ILE A 1 85 ? -11.616 -7.261 2.590 1.00 95.50 85 ILE A CA 1
ATOM 721 C C . ILE A 1 85 ? -12.324 -5.898 2.616 1.00 95.50 85 ILE A C 1
ATOM 723 O O . ILE A 1 85 ? -13.493 -5.794 2.989 1.00 95.50 85 ILE A O 1
ATOM 727 N N . ILE A 1 86 ? -11.586 -4.845 2.269 1.00 94.81 86 ILE A N 1
ATOM 728 C CA . ILE A 1 86 ? -12.065 -3.454 2.202 1.00 94.81 86 ILE A CA 1
ATOM 729 C C . ILE A 1 86 ? -12.429 -3.092 0.770 1.00 94.81 86 ILE A C 1
ATOM 731 O O . ILE A 1 86 ? -13.418 -2.409 0.531 1.00 94.81 86 ILE A O 1
ATOM 735 N N . TYR A 1 87 ? -11.608 -3.549 -0.169 1.00 94.69 87 TYR A N 1
ATOM 736 C CA . TYR A 1 87 ? -11.800 -3.365 -1.593 1.00 94.69 87 TYR A CA 1
ATOM 737 C C . TYR A 1 87 ? -11.380 -4.641 -2.306 1.00 94.69 87 TYR A C 1
ATOM 739 O O . TYR A 1 87 ? -10.335 -5.209 -1.992 1.00 94.69 87 TYR A O 1
ATOM 747 N N . GLU A 1 88 ? -12.166 -5.039 -3.292 1.00 94.19 88 GLU A N 1
ATOM 748 C CA . GLU A 1 88 ? -11.831 -6.089 -4.239 1.00 94.19 88 GLU A CA 1
ATOM 749 C C . GLU A 1 88 ? -12.304 -5.648 -5.618 1.00 94.19 88 GLU A C 1
ATOM 751 O O . GLU A 1 88 ? -13.404 -5.110 -5.778 1.00 94.19 88 GLU A O 1
ATOM 756 N N . LYS A 1 89 ? -11.448 -5.830 -6.619 1.00 89.19 89 LYS A N 1
ATOM 757 C CA . LYS A 1 89 ? -11.800 -5.552 -8.002 1.00 89.19 89 LYS A CA 1
ATOM 758 C C . LYS A 1 89 ? -12.715 -6.670 -8.498 1.00 89.19 89 LYS A C 1
ATOM 760 O O . LYS A 1 89 ? -12.239 -7.763 -8.788 1.00 89.19 89 LYS A O 1
ATOM 765 N N . VAL A 1 90 ? -14.008 -6.375 -8.607 1.00 78.81 90 VAL A N 1
ATOM 766 C CA . VAL A 1 90 ? -14.981 -7.263 -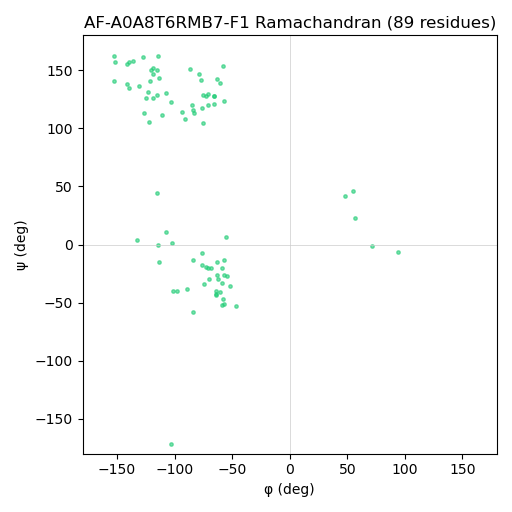9.257 1.00 78.81 90 VAL A CA 1
ATOM 767 C C . VAL A 1 90 ? -14.624 -7.354 -10.745 1.00 78.81 90 VAL A C 1
ATOM 769 O O . VAL A 1 90 ? -14.392 -6.320 -11.380 1.00 78.81 90 VAL A O 1
ATOM 772 N N . GLN A 1 91 ? -14.485 -8.579 -11.258 1.00 56.41 91 GLN A N 1
ATOM 773 C CA . GLN A 1 91 ? -14.291 -8.853 -12.688 1.00 56.41 91 GLN A CA 1
ATOM 774 C C . GLN A 1 91 ? -15.584 -8.663 -13.472 1.00 56.41 91 GLN A C 1
ATOM 776 O O . GLN A 1 91 ? -16.656 -8.997 -12.922 1.00 56.41 91 GLN A O 1
#

Nearest PDB structures (foldseek):
  3amf-assembly1_B  TM=5.012E-01  e=1.907E+00  Nitratidesulfovibrio vulgaris str. 'Miyazaki F'
  6hq9-assembly1_A  TM=3.930E-01  e=1.796E+00  Homo sapiens
  3awh-assembly1_B  TM=4.213E-01  e=2.428E+00  Nitratidesulfovibrio vulgaris str. 'Miyazaki F'
  4mji-assembly1_D  TM=3.612E-01  e=3.705E+00  Homo sapiens
  1wli-assembly1_B  TM=4.232E-01  e=5.653E+00  Nitratidesulfovibrio vulgaris str. 'Miyazaki F'

Secondary structure (DSSP, 8-state):
---TT--HHHHHHHHHH-TTS-GGGEEEEEE-TTSTTSEEEEEGGGEEEE-SSEEEEEEGGGTTEEEEEEGGGEEEEEETTTTEEEEE---

pLDDT: mean 90.0, std 13.03, range [39.88, 98.25]

Mean predicted aligned error: 4.59 Å

Solvent-accessible surface area (backbone atoms only — not comparable to full-atom values): 5370 Å² total; per-residue (Å²): 128,92,57,101,82,61,48,72,64,52,53,50,48,48,42,62,70,35,87,93,43,62,24,76,43,26,36,37,30,30,64,31,91,89,40,100,76,48,42,46,76,44,46,44,65,58,50,73,48,82,53,99,63,28,36,28,31,62,35,70,93,58,80,52,39,81,44,80,46,49,55,90,39,49,45,35,32,32,34,61,83,78,73,38,78,78,42,67,62,81,129